Protein AF-A0A371CZX2-F1 (afdb_monomer_lite)

pLDDT: mean 74.37, std 17.89, range [38.47, 95.25]

Sequence (158 aa):
MSTVRRFVTAIYFDPHGEPRIQRVPVQSFAMGRGVQVPNVGSIFYSAAPTDYLVVRMQRTGKSFVVHFPAEGQAGAGYVANVLVFRAAAAFEGYTNCVLEDLPLARIAAGFAVVTCRNEPPAVRKSDEVLVHEPRSPRGLADVRAALPQVGPVGRSTS

Radius of gyration: 20.34 Å; chains: 1; bounding box: 42×82×36 Å

Foldseek 3Di:
DDQPFDWAWWWFQFQVRDTDTDIWTWGWDPDPPIFIDTPCCVVQVDPADWAWAWEAEPPVRWIKIKTDGLDDPLPDDRGLRIIIFTAPDHRHRTHHDDPVCVLVSSVVSVVQSVQSNVDRSVGDDRYYDYDYDDPDPPPPVCPVVPDPDPDDDDDDDD

Secondary structure (DSSP, 8-state):
-----EEEEEEEE-TT--EEEEEEEEEEE-STT-EEEE--HHHHT-SSPEEEEEEEETTT--EEEEEEES-PPTT------EEEEE-SBTTB--B---GGGHHHHHHHHHHHHHHHHSS-TTT----EEEEPPPSS-TTSSSGGGGS---PPPP----

Organism: NCBI:txid2498619

Structure (mmCIF, N/CA/C/O backbone):
data_AF-A0A371CZX2-F1
#
_entry.id   AF-A0A371CZX2-F1
#
loop_
_atom_site.group_PDB
_atom_site.id
_atom_site.type_symbol
_atom_site.label_atom_id
_atom_site.label_alt_id
_atom_site.label_comp_id
_atom_site.label_asym_id
_atom_site.label_entity_id
_atom_site.label_seq_id
_atom_site.pdbx_PDB_ins_code
_atom_site.Cartn_x
_atom_site.Cartn_y
_atom_site.Cartn_z
_atom_site.occupancy
_atom_site.B_iso_or_equiv
_atom_site.auth_seq_id
_atom_site.auth_comp_id
_atom_site.auth_asym_id
_atom_site.auth_atom_id
_atom_site.pdbx_PDB_model_num
ATOM 1 N N . MET A 1 1 ? -25.726 -17.241 2.950 1.00 44.38 1 MET A N 1
ATOM 2 C CA . MET A 1 1 ? -24.772 -16.387 3.694 1.00 44.38 1 MET A CA 1
ATOM 3 C C . MET A 1 1 ? -24.572 -15.089 2.923 1.00 44.38 1 MET A C 1
ATOM 5 O O . MET A 1 1 ? -24.068 -15.138 1.810 1.00 44.38 1 MET A O 1
ATOM 9 N N . SER A 1 2 ? -25.019 -13.955 3.467 1.00 39.66 2 SER A N 1
ATOM 10 C CA . SER A 1 2 ? -24.801 -12.629 2.870 1.00 39.66 2 SER A CA 1
ATOM 11 C C . SER A 1 2 ? -23.340 -12.229 3.080 1.00 39.66 2 SER A C 1
ATOM 13 O O . SER A 1 2 ? -22.932 -11.901 4.192 1.00 39.66 2 SER A O 1
ATOM 15 N N . THR A 1 3 ? -22.518 -12.327 2.037 1.00 53.75 3 THR A N 1
ATOM 16 C CA . THR A 1 3 ? -21.163 -11.771 2.055 1.00 53.75 3 THR A CA 1
ATOM 17 C C . THR A 1 3 ? -21.306 -10.259 1.940 1.00 53.75 3 THR A C 1
ATOM 19 O O . THR A 1 3 ? -21.452 -9.722 0.842 1.00 53.75 3 THR A O 1
ATOM 22 N N . VAL A 1 4 ? -21.305 -9.553 3.072 1.00 56.75 4 VAL A N 1
ATOM 23 C CA . VAL A 1 4 ? -21.206 -8.090 3.067 1.00 56.75 4 VAL A CA 1
ATOM 24 C C . VAL A 1 4 ? -19.852 -7.743 2.454 1.00 56.75 4 VAL A C 1
ATOM 26 O O . VAL A 1 4 ? -18.811 -7.858 3.100 1.00 56.75 4 VAL A O 1
ATOM 29 N N . ARG A 1 5 ? -19.849 -7.386 1.165 1.00 69.56 5 ARG A N 1
ATOM 30 C CA . ARG A 1 5 ? -18.645 -6.942 0.461 1.00 69.56 5 ARG A CA 1
ATOM 31 C C . ARG A 1 5 ? -18.220 -5.609 1.063 1.00 69.56 5 ARG A C 1
ATOM 33 O O . ARG A 1 5 ? -18.819 -4.571 0.785 1.00 69.56 5 ARG A O 1
ATOM 40 N N . ARG A 1 6 ? -17.197 -5.645 1.912 1.00 86.50 6 ARG A N 1
ATOM 41 C CA . ARG A 1 6 ? -16.558 -4.445 2.443 1.00 86.50 6 ARG A CA 1
ATOM 42 C C . ARG A 1 6 ? -15.663 -3.852 1.362 1.00 86.50 6 ARG A C 1
ATOM 44 O O . ARG A 1 6 ? -14.968 -4.574 0.655 1.00 86.50 6 ARG A O 1
ATOM 51 N N . PHE A 1 7 ? -15.673 -2.532 1.249 1.00 90.75 7 PHE A N 1
ATOM 52 C CA . PHE A 1 7 ? -14.783 -1.802 0.356 1.00 90.75 7 PHE A CA 1
ATOM 53 C C . PHE A 1 7 ? -13.885 -0.886 1.173 1.00 90.75 7 PHE A C 1
ATOM 55 O O . PHE A 1 7 ? -14.340 -0.305 2.160 1.00 90.75 7 PHE A O 1
ATOM 62 N N . VAL A 1 8 ? -12.636 -0.753 0.740 1.00 92.06 8 VAL A N 1
ATOM 63 C CA . VAL A 1 8 ? -11.662 0.181 1.304 1.00 92.06 8 VAL A CA 1
ATOM 64 C C . VAL A 1 8 ? -11.140 1.079 0.196 1.00 92.06 8 VAL A C 1
ATOM 66 O O . VAL A 1 8 ? -10.8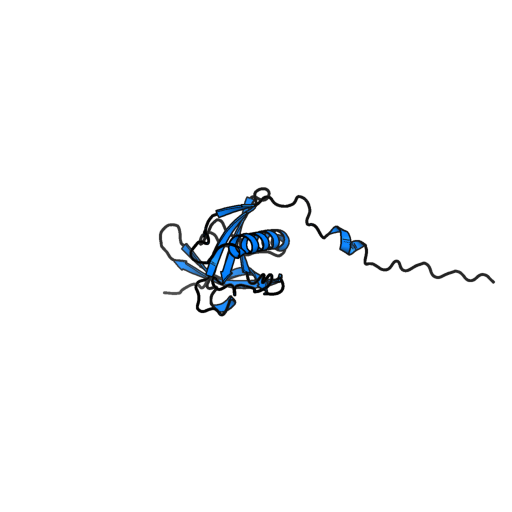87 0.632 -0.923 1.00 92.06 8 VAL A O 1
ATOM 69 N N . THR A 1 9 ? -11.000 2.356 0.512 1.00 94.38 9 THR A N 1
ATOM 70 C CA . THR A 1 9 ? -10.398 3.345 -0.372 1.00 94.38 9 THR A CA 1
ATOM 71 C C . THR A 1 9 ? -8.878 3.329 -0.218 1.00 94.38 9 THR A C 1
ATOM 73 O O . THR A 1 9 ? -8.370 3.503 0.886 1.00 94.38 9 THR A O 1
ATOM 76 N N . ALA A 1 10 ? -8.161 3.143 -1.320 1.00 94.75 10 ALA A N 1
ATOM 77 C CA . ALA A 1 10 ? -6.705 3.156 -1.415 1.00 94.75 10 ALA A CA 1
ATOM 78 C C . ALA A 1 10 ? -6.232 4.288 -2.340 1.00 94.75 10 ALA A C 1
ATOM 80 O O . ALA A 1 10 ? -7.024 4.853 -3.098 1.00 94.75 10 ALA A O 1
ATOM 81 N N . ILE A 1 11 ? -4.939 4.609 -2.290 1.00 95.00 11 ILE A N 1
ATOM 82 C CA . ILE A 1 11 ? -4.293 5.499 -3.262 1.00 95.00 11 ILE A CA 1
ATOM 83 C C . ILE A 1 11 ? -3.538 4.616 -4.249 1.00 95.00 11 ILE A C 1
ATOM 85 O O . ILE A 1 11 ? -2.559 3.968 -3.888 1.00 95.00 11 ILE A O 1
ATOM 89 N N . TYR A 1 12 ? -4.020 4.573 -5.482 1.00 92.94 12 TYR A N 1
ATOM 90 C CA . TYR A 1 12 ? -3.340 3.939 -6.598 1.00 92.94 12 TYR A CA 1
ATOM 91 C C . TYR A 1 12 ? -2.405 4.955 -7.245 1.00 92.94 12 TYR A C 1
ATOM 93 O O . TYR A 1 12 ? -2.846 6.046 -7.594 1.00 92.94 12 TYR A O 1
ATOM 101 N N . PHE A 1 13 ? -1.135 4.613 -7.397 1.00 90.94 13 PHE A N 1
ATOM 102 C CA . PHE A 1 13 ? -0.227 5.342 -8.267 1.00 90.94 13 PHE A CA 1
ATOM 103 C C . PHE A 1 13 ? -0.160 4.569 -9.578 1.00 90.94 13 PHE A C 1
ATOM 105 O O . PHE A 1 13 ? 0.072 3.360 -9.588 1.00 90.94 13 PHE A O 1
ATOM 112 N N . ASP A 1 14 ? -0.454 5.249 -10.680 1.00 86.88 14 ASP A N 1
ATOM 113 C CA . ASP A 1 14 ? -0.410 4.613 -11.990 1.00 86.88 14 ASP A CA 1
ATOM 114 C C . ASP A 1 14 ? 1.049 4.400 -12.452 1.00 86.88 14 ASP A C 1
ATOM 116 O O . ASP A 1 14 ? 1.993 4.826 -11.774 1.00 86.88 14 ASP A O 1
ATOM 120 N N . PRO A 1 15 ? 1.287 3.730 -13.592 1.00 83.75 15 PRO A N 1
ATOM 121 C CA . PRO A 1 15 ? 2.629 3.557 -14.139 1.00 83.75 15 PRO A CA 1
ATOM 122 C C . PRO A 1 15 ? 3.460 4.843 -14.261 1.00 83.75 15 PRO A C 1
ATOM 124 O O . PRO A 1 15 ? 4.685 4.767 -14.204 1.00 83.75 15 PRO A O 1
ATOM 127 N N . HIS A 1 16 ? 2.820 6.008 -14.389 1.00 82.81 16 HIS A N 1
ATOM 128 C CA . HIS A 1 16 ? 3.473 7.313 -14.490 1.00 82.81 16 HIS A CA 1
ATOM 129 C C . HIS A 1 16 ? 3.665 8.001 -13.129 1.00 82.81 16 HIS A C 1
ATOM 131 O O . HIS A 1 16 ? 4.301 9.049 -13.055 1.00 82.81 16 HIS A O 1
ATOM 137 N N . GLY A 1 17 ? 3.164 7.409 -12.042 1.00 83.06 17 GLY A N 1
ATOM 138 C CA . GLY A 1 17 ? 3.235 7.969 -10.693 1.00 83.06 17 GLY A CA 1
ATOM 139 C C . GLY A 1 17 ? 2.129 8.964 -10.369 1.00 83.06 17 GLY A C 1
ATOM 140 O O . GLY A 1 17 ? 2.207 9.630 -9.331 1.00 83.06 17 GLY A O 1
ATOM 141 N N . GLU A 1 18 ? 1.092 9.050 -11.203 1.00 89.31 18 GLU A N 1
ATOM 142 C CA . GLU A 1 18 ? -0.048 9.917 -10.931 1.00 89.31 18 GLU A CA 1
ATOM 143 C C . GLU A 1 18 ? -1.010 9.247 -9.936 1.00 89.31 18 GLU A C 1
ATOM 145 O O . GLU A 1 18 ? -1.417 8.095 -10.136 1.00 89.31 18 GLU A O 1
ATOM 150 N N . PRO A 1 19 ? -1.374 9.931 -8.835 1.00 91.38 19 PRO A N 1
ATOM 151 C CA . PRO A 1 19 ? -2.211 9.356 -7.795 1.00 91.38 19 PRO A CA 1
ATOM 152 C C . PRO A 1 19 ? -3.692 9.378 -8.171 1.00 91.38 19 PRO A C 1
ATOM 154 O O . PRO A 1 19 ? -4.226 10.376 -8.653 1.00 91.38 19 PRO A O 1
ATOM 157 N N . ARG A 1 20 ? -4.397 8.298 -7.843 1.00 91.62 20 ARG A N 1
ATOM 158 C CA . ARG A 1 20 ? -5.845 8.159 -8.000 1.00 91.62 20 ARG A CA 1
ATOM 159 C C . ARG A 1 20 ? -6.435 7.490 -6.774 1.00 91.62 20 ARG A C 1
ATOM 161 O O . ARG A 1 20 ? -5.862 6.561 -6.210 1.00 91.62 20 ARG A O 1
ATOM 168 N N . ILE A 1 21 ? -7.609 7.951 -6.364 1.00 92.94 21 ILE A N 1
ATOM 169 C CA . ILE A 1 21 ? -8.369 7.283 -5.316 1.00 92.94 21 ILE A CA 1
ATOM 170 C C . ILE A 1 21 ? -9.056 6.059 -5.920 1.00 92.94 21 ILE A C 1
ATOM 172 O O . ILE A 1 21 ? -9.890 6.190 -6.813 1.00 92.94 21 ILE A O 1
ATOM 176 N N . GLN A 1 22 ? -8.715 4.875 -5.416 1.00 92.38 22 GLN A N 1
ATOM 177 C CA . GLN A 1 22 ? -9.233 3.605 -5.906 1.00 92.38 22 GLN A CA 1
ATOM 178 C C . GLN A 1 22 ? -10.047 2.910 -4.821 1.00 92.38 22 GLN A C 1
ATOM 180 O O . GLN A 1 22 ? -9.579 2.697 -3.703 1.00 92.38 22 GLN A O 1
ATOM 185 N N . ARG A 1 23 ? -11.275 2.512 -5.154 1.00 92.62 23 ARG A N 1
ATOM 186 C CA . ARG A 1 23 ? -12.113 1.708 -4.263 1.00 92.62 23 ARG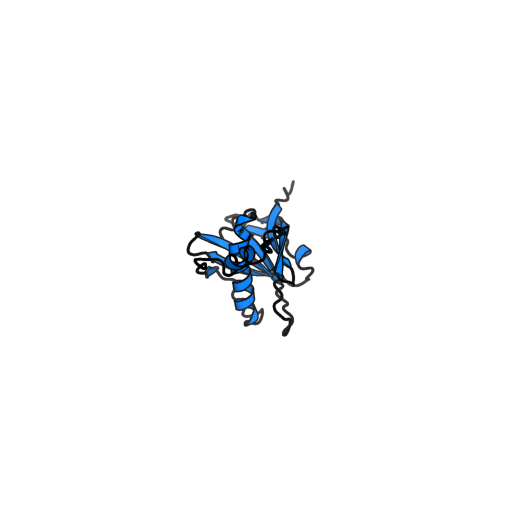 A CA 1
ATOM 187 C C . ARG A 1 23 ? -11.835 0.231 -4.517 1.00 92.62 23 ARG A C 1
ATOM 189 O O . ARG A 1 23 ? -11.967 -0.232 -5.648 1.00 92.62 23 ARG A O 1
ATOM 196 N N . VAL A 1 24 ? -11.463 -0.495 -3.468 1.00 90.31 24 VAL A N 1
ATOM 197 C CA . VAL A 1 24 ? -10.996 -1.883 -3.555 1.00 90.31 24 VAL A CA 1
ATOM 198 C C . VAL A 1 24 ? -11.895 -2.781 -2.707 1.00 90.31 24 VAL A C 1
ATOM 200 O O . VAL A 1 24 ? -12.139 -2.455 -1.540 1.00 90.31 24 VAL A O 1
ATOM 203 N N . PRO A 1 25 ? -12.415 -3.897 -3.246 1.00 90.06 25 PRO A N 1
ATOM 204 C CA . PRO A 1 25 ? -13.128 -4.870 -2.435 1.00 90.06 25 PRO A CA 1
ATOM 205 C C . PRO A 1 25 ? -12.153 -5.575 -1.491 1.00 90.06 25 PRO A C 1
ATOM 207 O O . PRO A 1 25 ? -11.075 -5.994 -1.904 1.00 90.06 25 PRO A O 1
ATOM 210 N N . VAL A 1 26 ? -12.550 -5.741 -0.234 1.00 87.75 26 VAL A N 1
ATOM 211 C CA . VAL A 1 26 ? -11.780 -6.452 0.788 1.00 87.75 26 VAL A CA 1
ATOM 212 C C . VAL A 1 26 ? -12.633 -7.585 1.335 1.00 87.75 26 VAL A C 1
ATOM 214 O O . VAL A 1 26 ? -13.744 -7.365 1.822 1.00 87.75 26 VAL A O 1
ATOM 217 N N . GLN A 1 27 ? -12.106 -8.802 1.260 1.00 85.81 27 GLN A N 1
ATOM 218 C CA . GLN A 1 27 ? -12.738 -9.984 1.825 1.00 85.81 27 GLN A CA 1
ATOM 219 C C . GLN A 1 27 ? -12.163 -10.257 3.210 1.00 85.81 27 GLN A C 1
ATOM 221 O O . GLN A 1 27 ? -10.954 -10.205 3.409 1.00 85.81 27 GLN A O 1
ATOM 226 N N . SER A 1 28 ? -13.031 -10.534 4.179 1.00 82.31 28 SER A N 1
ATOM 227 C CA . SER A 1 28 ? -12.615 -10.926 5.524 1.00 82.31 28 SER A CA 1
ATOM 228 C C . SER A 1 28 ? -12.720 -12.437 5.681 1.00 82.31 28 SER A C 1
ATOM 230 O O . SER A 1 28 ? -13.753 -13.027 5.366 1.00 82.31 28 SER A O 1
ATOM 232 N N . PHE A 1 29 ? -11.652 -13.046 6.180 1.00 77.94 29 PHE A N 1
ATOM 233 C CA . PHE A 1 29 ? -11.566 -14.457 6.511 1.00 77.94 29 PHE A CA 1
ATOM 234 C C . PHE A 1 29 ? -11.477 -14.596 8.026 1.00 77.94 29 PHE A C 1
ATOM 236 O O . PHE A 1 29 ? -10.612 -14.001 8.673 1.00 77.94 29 PHE A O 1
ATOM 243 N N . ALA A 1 30 ? -12.370 -15.399 8.598 1.00 70.19 30 ALA A N 1
ATOM 244 C CA . ALA A 1 30 ? -12.351 -15.738 10.014 1.00 70.19 30 ALA A CA 1
ATOM 245 C C . ALA A 1 30 ? -11.253 -16.782 10.293 1.00 70.19 30 ALA A C 1
ATOM 247 O O . ALA A 1 30 ? -11.532 -17.941 10.571 1.00 70.19 30 ALA A O 1
ATOM 248 N N . MET A 1 31 ? -9.991 -16.374 10.173 1.00 61.72 31 MET A N 1
ATOM 249 C CA . MET A 1 31 ? -8.834 -17.113 10.679 1.00 61.72 31 MET A CA 1
ATOM 250 C C . MET A 1 31 ? -8.177 -16.246 11.760 1.00 61.72 31 MET A C 1
ATOM 252 O O . MET A 1 31 ? -7.508 -15.265 11.445 1.00 61.72 31 MET A O 1
ATOM 256 N N . GLY A 1 32 ? -8.424 -16.534 13.042 1.00 65.38 32 GLY A N 1
ATOM 257 C CA . GLY A 1 32 ? -7.862 -15.758 14.160 1.00 65.38 32 GLY A CA 1
ATOM 258 C C . GLY A 1 32 ? -8.381 -14.312 14.241 1.00 65.38 32 GLY A C 1
ATOM 259 O O . GLY A 1 32 ? -9.590 -14.098 14.241 1.00 65.38 32 GLY A O 1
ATOM 260 N N . ARG A 1 33 ? -7.478 -13.313 14.297 1.00 62.50 33 ARG A N 1
ATOM 261 C CA . ARG A 1 33 ? -7.786 -11.861 14.422 1.00 62.50 33 ARG A CA 1
ATOM 262 C C . ARG A 1 33 ? -8.606 -11.260 13.263 1.00 62.50 33 ARG A C 1
ATOM 264 O O . ARG A 1 33 ? -8.936 -10.080 13.295 1.00 62.50 33 ARG A O 1
ATOM 271 N N . GLY A 1 34 ? -8.973 -12.069 12.271 1.00 73.06 34 GLY A N 1
ATOM 272 C CA . GLY A 1 34 ? -9.752 -11.652 11.112 1.00 73.06 34 GLY A CA 1
ATOM 273 C C . GLY A 1 34 ? -8.845 -11.100 10.022 1.00 73.06 34 GLY A C 1
ATOM 274 O O . GLY A 1 34 ? -8.605 -9.897 9.947 1.00 73.06 34 GLY A O 1
ATOM 275 N N . VAL A 1 35 ? -8.366 -11.989 9.154 1.00 82.00 35 VAL A N 1
ATOM 276 C CA . VAL A 1 35 ? -7.515 -11.627 8.017 1.00 82.00 35 VAL A CA 1
ATOM 277 C C . VAL A 1 35 ? -8.362 -10.939 6.954 1.00 82.00 35 VAL A C 1
ATOM 279 O O . VAL A 1 35 ? -9.432 -11.416 6.579 1.00 82.00 35 VAL A O 1
ATOM 282 N N . GLN A 1 36 ? -7.885 -9.810 6.453 1.00 86.00 36 GLN A N 1
ATOM 283 C CA . GLN A 1 36 ? -8.517 -9.028 5.403 1.00 86.00 36 GLN A CA 1
ATOM 284 C C . GLN A 1 36 ? -7.664 -9.116 4.141 1.00 86.00 36 GLN A C 1
ATOM 286 O O . GLN A 1 36 ? -6.519 -8.684 4.143 1.00 86.00 36 GLN A O 1
ATOM 291 N N . VAL A 1 37 ? -8.216 -9.646 3.053 1.00 85.25 37 VAL A N 1
ATOM 292 C CA . VAL A 1 37 ? -7.512 -9.760 1.770 1.00 85.25 37 VAL A CA 1
ATOM 293 C C . VAL A 1 37 ? -8.144 -8.794 0.768 1.00 85.25 37 VAL A C 1
ATOM 295 O O . VAL A 1 37 ? -9.326 -8.952 0.435 1.00 85.25 37 VAL A O 1
ATOM 298 N N . PRO A 1 38 ? -7.411 -7.769 0.299 1.00 87.00 38 PRO A N 1
ATOM 299 C CA . PRO A 1 38 ? -7.884 -6.903 -0.770 1.00 87.00 38 PRO A CA 1
ATOM 300 C C . PRO A 1 38 ? -7.848 -7.647 -2.112 1.00 87.00 38 PRO A C 1
ATOM 302 O O . PRO A 1 38 ? -6.865 -8.304 -2.449 1.00 87.00 38 PRO A O 1
ATOM 305 N N . ASN A 1 39 ? -8.908 -7.524 -2.909 1.00 86.31 39 ASN A N 1
ATOM 306 C CA . ASN A 1 39 ? -8.930 -8.050 -4.271 1.00 86.31 39 ASN A CA 1
ATOM 307 C C . ASN A 1 39 ? -8.226 -7.069 -5.220 1.00 86.31 39 ASN A C 1
ATOM 309 O O . ASN A 1 39 ? -8.847 -6.184 -5.810 1.00 86.31 39 ASN A O 1
ATOM 313 N N . VAL A 1 40 ? -6.914 -7.243 -5.338 1.00 81.12 40 VAL A N 1
ATOM 314 C CA . VAL A 1 40 ? -6.016 -6.391 -6.130 1.00 81.12 40 VAL A CA 1
ATOM 315 C C . VAL A 1 40 ? -5.795 -6.886 -7.564 1.00 81.12 40 VAL A C 1
ATOM 317 O O . VAL A 1 40 ? -5.357 -6.111 -8.411 1.00 81.12 40 VAL A O 1
ATOM 320 N N . GLY A 1 41 ? -6.160 -8.135 -7.876 1.00 72.50 41 GLY A N 1
ATOM 321 C CA . GLY A 1 41 ? -5.979 -8.712 -9.218 1.00 72.50 41 GLY A CA 1
ATOM 322 C C . GLY A 1 41 ? -6.744 -7.950 -10.306 1.00 72.50 41 GLY A C 1
ATOM 323 O O . GLY A 1 41 ? -6.228 -7.730 -11.397 1.00 72.50 41 GLY A O 1
ATOM 324 N N . SER A 1 42 ? -7.936 -7.442 -9.974 1.00 70.38 42 SER A N 1
ATOM 325 C CA . SER A 1 42 ? -8.731 -6.594 -10.880 1.00 70.38 42 SER A CA 1
ATOM 326 C C . SER A 1 42 ? -8.142 -5.200 -11.141 1.00 70.38 42 SER A C 1
ATOM 328 O O . SER A 1 42 ? -8.602 -4.511 -12.045 1.00 70.38 42 SER A O 1
ATOM 330 N N . ILE A 1 43 ? -7.148 -4.774 -10.353 1.00 78.19 43 ILE A N 1
ATOM 331 C CA . ILE A 1 43 ? -6.527 -3.445 -10.453 1.00 78.19 43 ILE A CA 1
ATOM 332 C C . ILE A 1 43 ? -5.241 -3.523 -11.271 1.00 78.19 43 ILE A C 1
ATOM 334 O O . ILE A 1 43 ? -5.020 -2.693 -12.147 1.00 78.19 43 ILE A O 1
ATOM 338 N N . PHE A 1 44 ? -4.409 -4.534 -11.015 1.00 76.06 44 PHE A N 1
ATOM 339 C CA . PHE A 1 44 ? -3.133 -4.693 -11.713 1.00 76.06 44 PHE A CA 1
ATOM 340 C C . PHE A 1 44 ? -3.234 -5.460 -13.036 1.00 76.06 44 PHE A C 1
ATOM 342 O O . PHE A 1 44 ? -2.243 -5.513 -13.757 1.00 76.06 44 PHE A O 1
ATOM 349 N N . TYR A 1 45 ? -4.397 -6.048 -13.356 1.00 66.62 45 TYR A N 1
ATOM 350 C CA . TYR A 1 45 ? -4.622 -6.851 -14.570 1.00 66.62 45 TYR A CA 1
ATOM 351 C C . TYR A 1 45 ? -3.522 -7.902 -14.816 1.00 66.62 45 TYR A C 1
ATOM 353 O O . TYR A 1 45 ? -3.156 -8.182 -15.955 1.00 66.62 45 TYR A O 1
ATOM 361 N N . SER A 1 46 ? -2.983 -8.481 -13.740 1.00 57.81 46 SER A N 1
ATOM 362 C CA . SER A 1 46 ? -1.951 -9.515 -13.790 1.00 57.81 46 SER A CA 1
ATOM 363 C C . SER A 1 46 ? -2.502 -10.827 -13.241 1.00 57.81 46 SER A C 1
ATOM 365 O O . SER A 1 46 ? -3.276 -10.836 -12.281 1.00 57.81 46 SER A O 1
ATOM 367 N N . ALA A 1 47 ? -2.103 -11.934 -13.869 1.00 51.47 47 ALA A N 1
ATOM 368 C CA . ALA A 1 47 ? -2.362 -13.280 -13.367 1.00 51.47 47 ALA A CA 1
ATOM 369 C C . ALA A 1 47 ? -1.425 -13.655 -12.204 1.00 51.47 47 ALA A C 1
ATOM 371 O O . ALA A 1 47 ? -1.696 -14.620 -11.489 1.00 51.47 47 ALA A O 1
ATOM 372 N N . ALA A 1 48 ? -0.336 -12.904 -12.014 1.00 56.91 48 ALA A N 1
ATOM 373 C CA . ALA A 1 48 ? 0.627 -13.142 -10.954 1.00 56.91 48 ALA A CA 1
ATOM 374 C C . ALA A 1 48 ? 0.103 -12.632 -9.598 1.00 56.91 48 ALA A C 1
ATOM 376 O O . ALA A 1 48 ? -0.615 -11.626 -9.542 1.00 56.91 48 ALA A O 1
ATOM 377 N N . PRO A 1 49 ? 0.475 -13.292 -8.485 1.00 62.84 49 PRO A N 1
ATOM 378 C CA . PRO A 1 49 ? 0.239 -12.745 -7.157 1.00 62.84 49 PRO A CA 1
ATOM 379 C C . PRO A 1 49 ? 0.907 -11.369 -7.025 1.00 62.84 49 PRO A C 1
ATOM 381 O O . PRO A 1 49 ? 1.941 -11.091 -7.632 1.00 62.84 49 PRO A O 1
ATOM 384 N N . THR A 1 50 ? 0.301 -10.486 -6.239 1.00 75.06 50 THR A N 1
ATOM 385 C CA . THR A 1 50 ? 0.920 -9.209 -5.881 1.00 75.06 50 THR A CA 1
ATOM 386 C C . THR A 1 50 ? 1.856 -9.401 -4.704 1.00 75.06 50 THR A C 1
ATOM 388 O O . THR A 1 50 ? 1.479 -10.035 -3.716 1.00 75.06 50 THR A O 1
ATOM 391 N N . ASP A 1 51 ? 3.018 -8.771 -4.777 1.00 81.62 51 ASP A N 1
ATOM 392 C CA . ASP A 1 51 ? 3.867 -8.570 -3.615 1.00 81.62 51 ASP A CA 1
ATOM 393 C C . ASP A 1 51 ? 3.316 -7.412 -2.774 1.00 81.62 51 ASP A C 1
ATOM 395 O O . ASP A 1 51 ? 2.560 -6.555 -3.255 1.00 81.62 51 ASP A O 1
ATOM 399 N N . TYR A 1 52 ? 3.708 -7.376 -1.502 1.00 86.19 52 TYR A N 1
ATOM 400 C CA . TYR A 1 52 ? 3.384 -6.268 -0.620 1.00 86.19 52 TYR A CA 1
ATOM 401 C C . TYR A 1 52 ? 4.549 -5.891 0.291 1.00 86.19 52 TYR A C 1
ATOM 403 O O . TYR A 1 52 ? 5.410 -6.710 0.610 1.00 86.19 52 TYR A O 1
ATOM 411 N N . LEU A 1 53 ? 4.524 -4.644 0.759 1.00 88.56 53 LEU A N 1
ATOM 412 C CA . LEU A 1 53 ? 5.417 -4.135 1.794 1.00 88.56 53 LEU A CA 1
ATOM 413 C C . LEU A 1 53 ? 4.623 -3.321 2.816 1.00 88.56 53 LEU A C 1
ATOM 415 O O . LEU A 1 53 ? 3.791 -2.490 2.438 1.00 88.56 53 LEU A O 1
ATOM 419 N N . VAL A 1 54 ? 4.882 -3.538 4.108 1.00 91.06 54 VAL A N 1
ATOM 420 C CA . VAL A 1 54 ? 4.298 -2.712 5.173 1.00 91.06 54 VAL A CA 1
ATOM 421 C C . VAL A 1 54 ? 5.286 -1.617 5.538 1.00 91.06 54 VAL A C 1
ATOM 423 O O . VAL A 1 54 ? 6.368 -1.885 6.044 1.00 91.06 54 VAL A O 1
ATOM 426 N N . VAL A 1 55 ? 4.911 -0.368 5.294 1.00 91.00 55 VAL A N 1
ATOM 427 C CA . VAL A 1 55 ? 5.719 0.812 5.588 1.00 91.00 55 VAL A CA 1
ATOM 428 C C . VAL A 1 55 ? 5.113 1.556 6.763 1.00 91.00 55 VAL A C 1
ATOM 430 O O . VAL A 1 55 ? 4.034 2.143 6.651 1.00 91.00 55 VAL A O 1
ATOM 433 N N . ARG A 1 56 ? 5.827 1.580 7.885 1.00 93.25 56 ARG A N 1
ATOM 434 C CA . ARG A 1 56 ? 5.434 2.334 9.070 1.00 93.25 56 ARG A CA 1
ATOM 435 C C . ARG A 1 56 ? 6.209 3.637 9.158 1.00 93.25 56 ARG A C 1
ATOM 437 O O . ARG A 1 56 ? 7.437 3.661 9.232 1.00 93.25 56 ARG A O 1
ATOM 444 N N . MET A 1 57 ? 5.471 4.736 9.179 1.00 91.75 57 MET A N 1
ATOM 445 C CA . MET A 1 57 ? 6.034 6.069 9.269 1.00 91.75 57 MET A CA 1
ATOM 446 C C . MET A 1 57 ? 6.375 6.392 10.722 1.00 91.75 57 MET A C 1
ATOM 448 O O . MET A 1 57 ? 5.498 6.423 11.586 1.00 91.75 57 MET A O 1
ATOM 452 N N . GLN A 1 58 ? 7.653 6.636 11.008 1.00 89.06 58 GLN A N 1
ATOM 453 C CA . GLN A 1 58 ? 8.134 6.766 12.389 1.00 89.06 58 GLN A CA 1
ATOM 454 C C . GLN A 1 58 ? 7.537 7.962 13.137 1.00 89.06 58 GLN A C 1
ATOM 456 O O . GLN A 1 58 ? 7.264 7.868 14.330 1.00 89.06 58 GLN A O 1
ATOM 461 N N . ARG A 1 59 ? 7.343 9.092 12.450 1.00 86.75 59 ARG A N 1
ATOM 462 C CA . ARG A 1 59 ? 6.946 10.349 13.092 1.00 86.75 59 ARG A CA 1
ATOM 463 C C . ARG A 1 59 ? 5.440 10.432 13.311 1.00 86.75 59 ARG A C 1
ATOM 465 O O . ARG A 1 59 ? 5.001 10.780 14.399 1.00 86.75 59 ARG A O 1
ATOM 472 N N . THR A 1 60 ? 4.648 10.139 12.285 1.00 89.06 60 THR A N 1
ATOM 473 C CA . THR A 1 60 ? 3.179 10.170 12.380 1.00 89.06 60 THR A CA 1
ATOM 474 C C . THR A 1 60 ? 2.596 8.896 12.978 1.00 89.06 60 THR A C 1
ATOM 476 O O . THR A 1 60 ? 1.419 8.879 13.327 1.00 89.06 60 THR A O 1
ATOM 479 N N . GLY A 1 61 ? 3.381 7.817 13.057 1.00 89.31 61 GLY A N 1
ATOM 480 C CA . GLY A 1 61 ? 2.925 6.501 13.501 1.00 89.31 61 GLY A CA 1
ATOM 481 C C . GLY A 1 61 ? 1.979 5.807 12.518 1.00 89.31 61 GLY A C 1
ATOM 482 O O . GLY A 1 61 ? 1.500 4.715 12.819 1.00 89.31 61 GLY A O 1
ATOM 483 N N . LYS A 1 62 ? 1.698 6.417 11.357 1.00 92.69 62 LYS A N 1
ATOM 484 C CA . LYS A 1 62 ? 0.816 5.854 10.332 1.00 92.69 62 LYS A CA 1
ATOM 485 C C . LYS A 1 62 ? 1.508 4.696 9.619 1.00 92.69 62 LYS A C 1
ATOM 487 O O . LYS A 1 62 ? 2.652 4.829 9.190 1.00 92.69 62 LYS A O 1
ATOM 492 N N . SER A 1 63 ? 0.780 3.602 9.435 1.00 94.19 63 SER A N 1
ATOM 493 C CA . SER A 1 63 ? 1.240 2.439 8.680 1.00 94.19 63 SER A CA 1
ATOM 494 C C . SER A 1 63 ? 0.496 2.326 7.354 1.00 94.19 63 SER A C 1
ATOM 496 O O . SER A 1 63 ? -0.717 2.554 7.263 1.00 94.19 63 SER A O 1
ATOM 498 N N . PHE A 1 64 ? 1.248 1.981 6.316 1.00 94.44 64 PHE A N 1
ATOM 499 C CA . PHE A 1 64 ? 0.759 1.810 4.960 1.00 94.44 64 PHE A CA 1
ATOM 500 C C . PHE A 1 64 ? 1.141 0.434 4.434 1.00 94.44 64 PHE A C 1
ATOM 502 O O . PHE A 1 64 ? 2.277 0.007 4.597 1.00 94.44 64 PHE A O 1
ATOM 509 N N . VAL A 1 65 ? 0.215 -0.249 3.772 1.00 93.25 65 VAL A N 1
ATOM 510 C CA . VAL A 1 65 ? 0.506 -1.479 3.029 1.00 93.25 65 VAL A CA 1
ATOM 511 C C . VAL A 1 65 ? 0.527 -1.123 1.555 1.00 93.25 65 VAL A C 1
ATOM 513 O O . VAL A 1 65 ? -0.479 -0.658 1.017 1.00 93.25 65 VAL A O 1
ATOM 516 N N . VAL A 1 66 ? 1.672 -1.323 0.917 1.00 92.00 66 VAL A N 1
ATOM 517 C CA . VAL A 1 66 ? 1.884 -1.049 -0.503 1.00 92.00 66 VAL A CA 1
ATOM 518 C C . VAL A 1 66 ? 1.838 -2.371 -1.247 1.00 92.00 66 VAL A C 1
ATOM 520 O O . VAL A 1 66 ? 2.703 -3.207 -1.028 1.00 92.00 66 VAL A O 1
ATOM 523 N N . HIS A 1 67 ? 0.840 -2.556 -2.106 1.00 89.69 67 HIS A N 1
ATOM 524 C CA . HIS A 1 67 ? 0.744 -3.694 -3.024 1.00 89.69 67 HIS A CA 1
ATOM 525 C C . HIS A 1 67 ? 1.306 -3.314 -4.388 1.00 89.69 67 HIS A C 1
ATOM 527 O O . HIS A 1 67 ? 1.092 -2.190 -4.845 1.00 89.69 67 HIS A O 1
ATOM 533 N N . PHE A 1 68 ? 1.985 -4.242 -5.051 1.00 85.62 68 PHE A N 1
ATOM 534 C CA . PHE A 1 68 ? 2.550 -4.046 -6.385 1.00 85.62 68 PHE A CA 1
ATOM 535 C C . PHE A 1 68 ? 2.634 -5.386 -7.135 1.00 85.62 68 PHE A C 1
ATOM 537 O O . PHE A 1 68 ? 2.657 -6.445 -6.505 1.00 85.62 68 PHE A O 1
ATOM 544 N N . PRO A 1 69 ? 2.627 -5.385 -8.479 1.00 79.69 69 PRO A N 1
ATOM 545 C CA . PRO A 1 69 ? 2.726 -6.623 -9.247 1.00 79.69 69 PRO A CA 1
ATOM 546 C C . PRO A 1 69 ? 4.087 -7.298 -9.017 1.00 79.69 69 PRO A C 1
ATOM 548 O O . PRO A 1 69 ? 5.125 -6.636 -9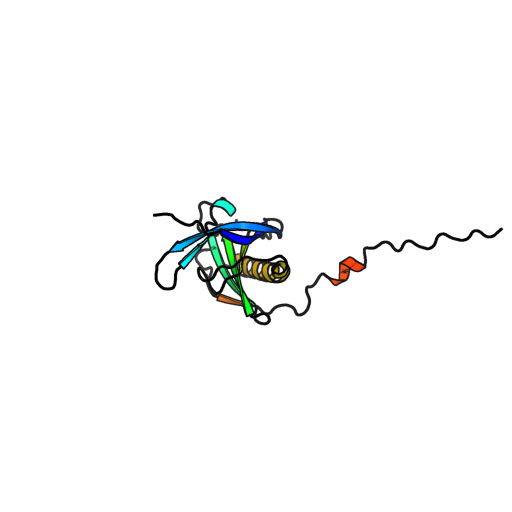.073 1.00 79.69 69 PRO A O 1
ATOM 551 N N . ALA A 1 70 ? 4.096 -8.618 -8.787 1.00 70.88 70 ALA A N 1
ATOM 552 C CA . ALA A 1 70 ? 5.341 -9.371 -8.611 1.00 70.88 70 ALA A CA 1
ATOM 553 C C . ALA A 1 70 ? 6.201 -9.368 -9.891 1.00 70.88 70 ALA A C 1
ATOM 555 O O . ALA A 1 70 ? 7.431 -9.274 -9.831 1.00 70.88 70 ALA A O 1
ATOM 556 N N . GLU A 1 71 ? 5.556 -9.393 -11.058 1.00 65.44 71 GLU A N 1
ATOM 557 C CA . GLU A 1 71 ? 6.202 -9.293 -12.365 1.00 65.44 71 GLU A CA 1
ATOM 558 C C . GLU A 1 71 ? 6.579 -7.837 -12.680 1.00 65.44 71 GLU A C 1
ATOM 560 O O . GLU A 1 71 ? 5.835 -7.086 -13.308 1.00 65.44 71 GLU A O 1
ATOM 565 N N . GLY A 1 72 ? 7.767 -7.424 -12.243 1.00 54.47 72 GLY A N 1
ATOM 566 C CA . GLY A 1 72 ? 8.440 -6.263 -12.819 1.00 54.47 72 GLY A CA 1
ATOM 567 C C . GLY A 1 72 ? 9.254 -6.721 -14.024 1.00 54.47 72 GLY A C 1
ATOM 568 O O . GLY A 1 72 ? 10.145 -7.553 -13.863 1.00 54.47 72 GLY A O 1
ATOM 569 N N . GLN A 1 73 ? 8.985 -6.199 -15.224 1.00 47.88 73 GLN A N 1
ATOM 570 C CA . GLN A 1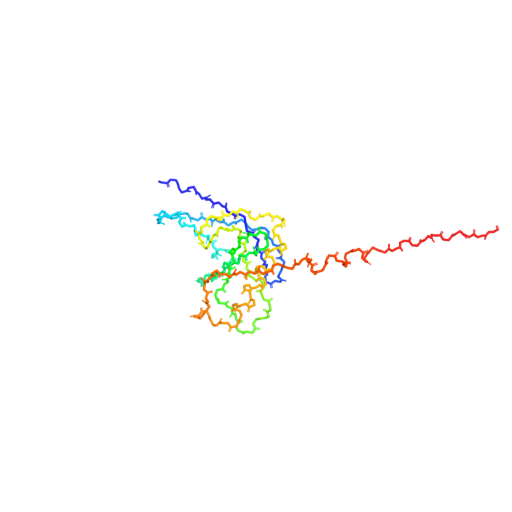 73 ? 9.895 -6.419 -16.351 1.00 47.88 73 GLN A CA 1
ATOM 571 C C . GLN A 1 73 ? 11.279 -5.875 -15.975 1.00 47.88 73 GLN A C 1
ATOM 573 O O . GLN A 1 73 ? 11.425 -4.692 -15.656 1.00 47.88 73 GLN A O 1
ATOM 578 N N . ALA A 1 74 ? 12.299 -6.735 -15.996 1.00 40.53 74 ALA A N 1
ATOM 579 C CA . ALA A 1 74 ? 13.680 -6.308 -15.831 1.00 40.53 74 ALA A CA 1
ATOM 580 C C . ALA A 1 74 ? 13.995 -5.252 -16.904 1.00 40.53 74 ALA A C 1
ATOM 582 O O . ALA A 1 74 ? 13.891 -5.525 -18.097 1.00 40.53 74 ALA A O 1
ATOM 583 N N . GLY A 1 75 ? 14.322 -4.030 -16.481 1.00 42.28 75 GLY A N 1
ATOM 584 C CA . GLY A 1 75 ? 14.578 -2.907 -17.390 1.00 42.28 75 GLY A CA 1
ATOM 585 C C . GLY A 1 75 ? 13.391 -1.973 -17.640 1.00 42.28 75 GLY A C 1
ATOM 586 O O . GLY A 1 75 ? 13.584 -0.940 -18.280 1.00 42.28 75 GLY A O 1
ATOM 587 N N . ALA A 1 76 ? 12.201 -2.247 -17.093 1.00 50.59 76 ALA A N 1
ATOM 588 C CA . ALA A 1 76 ? 11.165 -1.223 -17.026 1.00 50.59 76 ALA A CA 1
ATOM 589 C C . ALA A 1 76 ? 11.682 -0.050 -16.172 1.00 50.59 76 ALA A C 1
ATOM 591 O O . ALA A 1 76 ? 12.217 -0.244 -15.074 1.00 50.59 76 ALA A O 1
ATOM 592 N N . GLY A 1 77 ? 11.575 1.172 -16.705 1.00 51.19 77 GLY A N 1
ATOM 593 C CA . GLY A 1 77 ? 11.841 2.405 -15.961 1.00 51.19 77 GLY A CA 1
ATOM 594 C C . GLY A 1 77 ? 10.978 2.492 -14.698 1.00 51.19 77 GLY A C 1
ATOM 595 O O . GLY A 1 77 ? 10.189 1.604 -14.420 1.00 51.19 77 GLY A O 1
ATOM 596 N N . TYR A 1 78 ? 11.131 3.543 -13.896 1.00 52.28 78 TYR A N 1
ATOM 597 C CA . TYR A 1 78 ? 10.332 3.749 -12.681 1.00 52.28 78 TYR A CA 1
ATOM 598 C C . TYR A 1 78 ? 8.823 3.615 -12.973 1.00 52.28 78 TYR A C 1
ATOM 600 O O . TYR A 1 78 ? 8.215 4.549 -13.486 1.00 52.28 78 TYR A O 1
ATOM 608 N N . VAL A 1 79 ? 8.234 2.452 -12.679 1.00 61.72 79 VAL A N 1
ATOM 609 C CA . VAL A 1 79 ? 6.801 2.214 -12.838 1.00 61.72 79 VAL A CA 1
ATOM 610 C C . VAL A 1 79 ? 6.203 2.223 -11.445 1.00 61.72 79 VAL A C 1
ATOM 612 O O . VAL A 1 79 ? 6.302 1.249 -10.703 1.00 61.72 79 VAL A O 1
ATOM 615 N N . ALA A 1 80 ? 5.581 3.335 -11.075 1.00 71.00 80 ALA A N 1
ATOM 616 C CA . ALA A 1 80 ? 4.936 3.502 -9.779 1.00 71.00 80 ALA A CA 1
ATOM 617 C C . ALA A 1 80 ? 3.589 2.764 -9.692 1.00 71.00 80 ALA A C 1
ATOM 619 O O . ALA A 1 80 ? 2.740 3.191 -8.925 1.00 71.00 80 ALA A O 1
ATOM 620 N N . ASN A 1 81 ? 3.401 1.671 -10.449 1.00 84.62 81 ASN A N 1
ATOM 621 C CA . ASN A 1 81 ? 2.177 0.869 -10.510 1.00 84.62 81 ASN A CA 1
ATOM 622 C C . ASN A 1 81 ? 1.952 0.137 -9.182 1.00 84.62 81 ASN A C 1
ATOM 624 O O . ASN A 1 81 ? 2.224 -1.057 -9.054 1.00 84.62 81 ASN A O 1
ATOM 62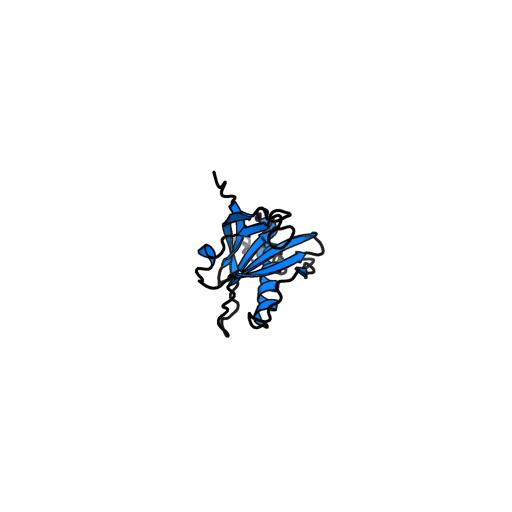8 N N . VAL A 1 82 ? 1.502 0.882 -8.178 1.00 89.44 82 VAL A N 1
ATOM 629 C CA . VAL A 1 82 ? 1.384 0.427 -6.797 1.00 89.44 82 VAL A CA 1
ATOM 630 C C . VAL A 1 82 ? 0.091 0.928 -6.176 1.00 89.44 82 VAL A C 1
ATOM 632 O O . VAL A 1 82 ? -0.426 1.995 -6.504 1.00 89.44 82 VAL A O 1
ATOM 635 N N . LEU A 1 83 ? -0.428 0.162 -5.229 1.00 92.50 83 LEU A N 1
ATOM 636 C CA . LEU A 1 83 ? -1.677 0.441 -4.540 1.00 92.50 83 LEU A CA 1
ATOM 637 C C . LEU A 1 83 ? -1.412 0.537 -3.041 1.00 92.50 83 LEU A C 1
ATOM 639 O O . LEU A 1 83 ? -1.013 -0.436 -2.404 1.00 92.50 83 LEU A O 1
ATOM 643 N N . VAL A 1 84 ? -1.629 1.721 -2.477 1.00 94.25 84 VAL A N 1
ATOM 644 C CA . VAL A 1 84 ? -1.291 2.041 -1.090 1.00 94.25 84 VAL A CA 1
ATOM 645 C C . VAL A 1 84 ? -2.549 2.111 -0.236 1.00 94.25 84 VAL A C 1
ATOM 647 O O . VAL A 1 84 ? -3.426 2.951 -0.455 1.00 94.25 84 VAL A O 1
ATOM 650 N N . PHE A 1 85 ? -2.608 1.264 0.784 1.00 95.00 85 PHE A N 1
ATOM 651 C CA . PHE A 1 85 ? -3.659 1.265 1.795 1.00 95.00 85 PHE A CA 1
ATOM 652 C C . PHE A 1 85 ? -3.125 1.793 3.116 1.00 95.00 85 PHE A C 1
ATOM 654 O O . PHE A 1 85 ? -2.001 1.475 3.491 1.00 95.00 85 PHE A O 1
ATOM 661 N N . ARG A 1 86 ? -3.955 2.496 3.885 1.00 95.25 86 ARG A N 1
ATOM 662 C CA . ARG A 1 86 ? -3.701 2.705 5.312 1.00 95.25 86 ARG A CA 1
ATOM 663 C C . ARG A 1 86 ? -4.134 1.448 6.074 1.00 95.25 86 ARG A C 1
ATOM 665 O O . ARG A 1 86 ? -5.256 0.976 5.882 1.00 95.25 86 ARG A O 1
ATOM 672 N N . ALA A 1 87 ? -3.280 0.898 6.933 1.00 92.69 87 ALA A N 1
ATOM 673 C CA . ALA A 1 87 ? -3.607 -0.299 7.716 1.00 92.69 87 ALA A CA 1
ATOM 674 C C . ALA A 1 87 ? -2.830 -0.343 9.034 1.00 92.69 87 ALA A C 1
ATOM 676 O O . ALA A 1 87 ? -1.880 0.414 9.200 1.00 92.69 87 ALA A O 1
ATOM 677 N N . ALA A 1 88 ? -3.213 -1.229 9.954 1.00 88.31 88 ALA A N 1
ATOM 678 C CA . ALA A 1 88 ? -2.431 -1.475 11.167 1.00 88.31 88 ALA A CA 1
ATOM 679 C C . ALA A 1 88 ? -1.220 -2.375 10.871 1.00 88.31 88 ALA A C 1
ATOM 681 O O . ALA A 1 88 ? -0.115 -2.089 11.324 1.00 88.31 88 ALA A O 1
ATOM 682 N N . ALA A 1 89 ? -1.437 -3.422 10.073 1.00 85.50 89 ALA A N 1
ATOM 683 C CA . ALA A 1 89 ? -0.422 -4.372 9.635 1.00 85.50 89 ALA A CA 1
ATOM 684 C C . ALA A 1 89 ? -0.795 -4.957 8.260 1.00 85.50 89 ALA A C 1
ATOM 686 O O . ALA A 1 89 ? -1.835 -4.616 7.682 1.00 85.50 89 ALA A O 1
ATOM 687 N N . ALA A 1 90 ? 0.041 -5.855 7.732 1.00 83.75 90 ALA A N 1
ATOM 688 C CA . ALA A 1 90 ? -0.321 -6.645 6.558 1.00 83.75 90 ALA A CA 1
ATOM 689 C C . ALA A 1 90 ? -1.613 -7.425 6.833 1.00 83.75 90 ALA A C 1
ATOM 691 O O . ALA A 1 90 ? -1.729 -8.110 7.845 1.00 83.75 90 ALA A O 1
ATOM 692 N N . PHE A 1 91 ? -2.581 -7.310 5.923 1.00 85.06 91 PHE A N 1
ATOM 693 C CA . PHE A 1 91 ? -3.858 -8.021 5.989 1.00 85.06 91 PHE A CA 1
ATOM 694 C C . PHE A 1 91 ? -4.710 -7.764 7.248 1.00 85.06 91 PHE A C 1
ATOM 696 O O . PHE A 1 91 ? -5.672 -8.491 7.492 1.00 85.06 91 PHE A O 1
ATOM 703 N N . GLU A 1 92 ? -4.423 -6.719 8.030 1.00 87.44 92 GLU A N 1
ATOM 704 C CA . GLU A 1 92 ? -5.156 -6.398 9.258 1.00 87.44 92 GLU A CA 1
ATOM 705 C C . GLU A 1 92 ? -5.448 -4.895 9.362 1.00 87.44 92 GLU A C 1
ATOM 707 O O . GLU A 1 92 ? -4.585 -4.037 9.161 1.00 87.44 92 GLU A O 1
ATOM 712 N N . GLY A 1 93 ? -6.693 -4.562 9.717 1.00 86.38 93 GLY A N 1
ATOM 713 C CA . GLY A 1 93 ? -7.070 -3.188 10.048 1.00 86.38 93 GLY A CA 1
ATOM 714 C C . GLY A 1 93 ? -7.006 -2.209 8.874 1.00 86.38 93 GLY A C 1
ATOM 715 O O . GLY A 1 93 ? -6.687 -1.041 9.087 1.00 86.38 93 GLY A O 1
ATOM 716 N N . TYR A 1 94 ? -7.302 -2.646 7.644 1.00 91.00 94 TYR A N 1
ATOM 717 C CA . TYR A 1 94 ? -7.381 -1.728 6.506 1.00 91.00 94 TYR A CA 1
ATOM 718 C C . TYR A 1 94 ? -8.402 -0.618 6.765 1.00 91.00 94 TYR A C 1
ATOM 720 O O . TYR A 1 94 ? -9.530 -0.880 7.191 1.00 91.00 94 TYR A O 1
ATOM 728 N N . THR A 1 95 ? -8.018 0.619 6.471 1.00 93.06 95 THR A N 1
ATOM 729 C CA . THR A 1 95 ? -8.843 1.822 6.625 1.00 93.06 95 THR A CA 1
ATOM 730 C C . THR A 1 95 ? -8.767 2.675 5.365 1.00 93.06 95 THR A C 1
ATOM 732 O O . THR A 1 95 ? -7.844 2.544 4.565 1.00 93.06 95 THR A O 1
ATOM 735 N N . ASN A 1 96 ? -9.770 3.530 5.163 1.00 94.44 96 ASN A N 1
ATOM 736 C CA . ASN A 1 96 ? -9.827 4.386 3.984 1.00 94.44 96 ASN A CA 1
ATOM 737 C C . ASN A 1 96 ? -8.674 5.395 4.001 1.00 94.44 96 ASN A C 1
ATOM 739 O O . ASN A 1 96 ? -8.535 6.160 4.958 1.00 94.44 96 ASN A O 1
ATOM 743 N N . CYS A 1 97 ? -7.898 5.428 2.922 1.00 93.50 97 CYS A N 1
ATOM 744 C CA . CYS A 1 97 ? -7.016 6.546 2.631 1.00 93.50 97 CYS A CA 1
ATOM 745 C C . CYS A 1 97 ? -7.848 7.809 2.379 1.00 93.50 97 CYS A C 1
ATOM 747 O O . CYS A 1 97 ? -8.898 7.763 1.730 1.00 93.50 97 CYS A O 1
ATOM 749 N N . VAL A 1 98 ? -7.343 8.939 2.865 1.00 90.44 98 VAL A N 1
ATOM 750 C CA . VAL A 1 98 ? -7.869 10.281 2.577 1.00 90.44 98 VAL A CA 1
ATOM 751 C C . VAL A 1 98 ? -6.827 11.091 1.806 1.00 90.44 98 VAL A C 1
ATOM 753 O O . VAL A 1 98 ? -5.658 10.717 1.766 1.00 90.44 98 VAL A O 1
ATOM 756 N N . LEU A 1 99 ? -7.217 12.216 1.199 1.00 84.25 99 LEU A N 1
ATOM 757 C CA . LEU A 1 99 ? -6.288 13.041 0.409 1.00 84.25 99 LEU A CA 1
ATOM 758 C C . LEU A 1 99 ? -5.076 13.533 1.219 1.00 84.25 99 LEU A C 1
ATOM 760 O O . LEU A 1 99 ? -3.981 13.644 0.677 1.00 84.25 99 LEU A O 1
ATOM 764 N N . GLU A 1 100 ? -5.236 13.747 2.524 1.00 90.31 100 GLU A N 1
ATOM 765 C CA . GLU A 1 100 ? -4.145 14.118 3.438 1.00 90.31 100 GLU A CA 1
ATOM 766 C C . GLU A 1 100 ? -3.063 13.036 3.570 1.00 90.31 100 GLU A C 1
ATOM 768 O O . GLU A 1 100 ? -1.944 13.325 3.994 1.00 90.31 100 GLU A O 1
ATOM 773 N N . ASP A 1 101 ? -3.369 11.786 3.213 1.00 92.06 101 ASP A N 1
ATOM 774 C CA . ASP A 1 101 ? -2.383 10.707 3.207 1.00 92.06 101 ASP A CA 1
ATOM 775 C C . ASP A 1 101 ? -1.472 10.740 1.994 1.00 92.06 101 ASP A C 1
ATOM 777 O O . ASP A 1 101 ? -0.430 10.091 2.021 1.00 92.06 101 ASP A O 1
ATOM 781 N N . LEU A 1 102 ? -1.825 11.488 0.947 1.00 92.88 102 LEU A N 1
ATOM 782 C CA . LEU A 1 102 ? -1.115 11.464 -0.326 1.00 92.88 102 LEU A CA 1
ATOM 783 C C . LEU A 1 102 ? 0.405 11.690 -0.198 1.00 92.88 102 LEU A C 1
ATOM 785 O O . LEU A 1 102 ? 1.152 10.922 -0.809 1.00 92.88 102 LEU A O 1
ATOM 789 N N . PRO A 1 103 ? 0.908 12.656 0.599 1.00 92.62 103 PRO A N 1
ATOM 790 C CA . PRO A 1 103 ? 2.350 12.847 0.753 1.00 92.62 103 PRO A CA 1
ATOM 791 C C . PRO A 1 103 ? 3.052 11.629 1.371 1.00 92.62 103 PRO A C 1
ATOM 793 O O . PRO A 1 103 ? 4.112 11.222 0.901 1.00 92.62 103 PRO A O 1
ATOM 796 N N . LEU A 1 104 ? 2.451 11.017 2.396 1.00 93.62 104 LEU A N 1
ATOM 797 C CA . LEU A 1 104 ? 3.014 9.847 3.077 1.00 93.62 104 LEU A CA 1
ATOM 798 C C . LEU A 1 104 ? 2.882 8.585 2.221 1.00 93.62 104 LEU A C 1
ATOM 800 O O . LEU A 1 104 ? 3.828 7.810 2.119 1.00 93.62 104 LEU A O 1
ATOM 804 N N . ALA A 1 105 ? 1.749 8.415 1.543 1.00 93.06 105 ALA A N 1
ATOM 805 C CA . ALA A 1 105 ? 1.527 7.326 0.605 1.00 93.06 105 ALA A CA 1
ATOM 806 C C . ALA A 1 105 ? 2.536 7.370 -0.550 1.00 93.06 105 ALA A C 1
ATOM 808 O O . ALA A 1 105 ? 3.050 6.326 -0.941 1.00 93.06 105 ALA A O 1
ATOM 809 N N . ARG A 1 106 ? 2.891 8.567 -1.043 1.00 92.31 106 ARG A N 1
ATOM 810 C CA . ARG A 1 106 ? 3.938 8.745 -2.062 1.00 92.31 106 ARG A CA 1
ATOM 811 C C . ARG A 1 106 ? 5.317 8.316 -1.549 1.00 92.31 106 ARG A C 1
ATOM 813 O O . ARG A 1 106 ? 6.065 7.683 -2.287 1.00 92.31 106 ARG A O 1
ATOM 820 N N . ILE A 1 107 ? 5.646 8.617 -0.291 1.00 90.56 107 ILE A N 1
ATOM 821 C CA . ILE A 1 107 ? 6.897 8.161 0.341 1.00 90.56 107 ILE A CA 1
ATOM 822 C C . ILE A 1 107 ? 6.902 6.634 0.484 1.00 90.56 107 ILE A C 1
ATOM 824 O O . ILE A 1 107 ? 7.884 5.998 0.111 1.00 90.56 107 ILE A O 1
ATOM 828 N N . ALA A 1 108 ? 5.805 6.045 0.973 1.00 91.69 108 ALA A N 1
ATOM 829 C CA . ALA A 1 108 ? 5.669 4.595 1.113 1.00 91.69 108 ALA A CA 1
ATOM 830 C C . ALA A 1 108 ? 5.810 3.880 -0.238 1.00 91.69 108 ALA A C 1
ATOM 832 O O . ALA A 1 108 ? 6.584 2.932 -0.354 1.00 91.69 108 ALA A O 1
ATOM 833 N N . ALA A 1 109 ? 5.113 4.377 -1.263 1.00 89.94 109 ALA A N 1
ATOM 834 C CA . ALA A 1 109 ? 5.196 3.890 -2.635 1.00 89.94 109 ALA A CA 1
ATOM 835 C C . ALA A 1 109 ? 6.629 3.965 -3.176 1.00 89.94 109 ALA A C 1
ATOM 837 O O . ALA A 1 109 ? 7.158 2.969 -3.663 1.00 89.94 109 ALA A O 1
ATOM 838 N N . GLY A 1 110 ? 7.281 5.124 -3.043 1.00 86.81 110 GLY A N 1
ATOM 839 C CA . GLY A 1 110 ? 8.660 5.312 -3.489 1.00 86.81 110 GLY A CA 1
ATOM 840 C C . GLY A 1 110 ? 9.634 4.356 -2.803 1.00 86.81 110 GLY A C 1
ATOM 841 O O . GLY A 1 110 ? 10.474 3.763 -3.475 1.00 86.81 110 GLY A O 1
ATOM 842 N N . PHE A 1 111 ? 9.489 4.160 -1.490 1.00 85.25 111 PHE A N 1
ATOM 843 C CA . PHE A 1 111 ? 10.316 3.220 -0.739 1.00 85.25 111 PHE A CA 1
ATOM 844 C C . PHE A 1 111 ? 10.100 1.778 -1.206 1.00 85.25 111 PHE A C 1
ATOM 846 O O . PHE A 1 111 ? 11.069 1.097 -1.523 1.00 85.25 111 PHE A O 1
ATOM 853 N N . ALA A 1 112 ? 8.845 1.330 -1.310 1.00 84.12 112 ALA A N 1
ATOM 854 C CA . ALA A 1 112 ? 8.523 -0.025 -1.752 1.00 84.12 112 ALA A CA 1
ATOM 855 C C . ALA A 1 112 ? 9.079 -0.320 -3.151 1.00 84.12 112 ALA A C 1
ATOM 857 O O . ALA A 1 112 ? 9.734 -1.339 -3.353 1.00 84.12 112 ALA A O 1
ATOM 858 N N . VAL A 1 113 ? 8.904 0.612 -4.093 1.00 80.50 113 VAL A N 1
ATOM 859 C CA . VAL A 1 113 ? 9.443 0.474 -5.452 1.00 80.50 113 VAL A CA 1
ATOM 860 C C . VAL A 1 113 ? 10.969 0.381 -5.434 1.00 80.50 113 VAL A C 1
ATOM 862 O O . VAL A 1 113 ? 11.527 -0.483 -6.102 1.00 80.50 113 VAL A O 1
ATOM 865 N N . VAL A 1 114 ? 11.666 1.235 -4.677 1.00 79.06 114 VAL A N 1
ATOM 866 C CA . VAL A 1 114 ? 13.140 1.219 -4.614 1.00 79.06 114 VAL A CA 1
ATOM 867 C C . VAL A 1 114 ? 13.666 -0.064 -3.976 1.00 79.06 114 VAL A C 1
ATOM 869 O O . VAL A 1 114 ? 14.595 -0.665 -4.515 1.00 79.06 114 VAL A O 1
ATOM 872 N N . THR A 1 115 ? 13.075 -0.498 -2.863 1.00 76.12 115 THR A N 1
ATOM 873 C CA . THR A 1 115 ? 13.495 -1.712 -2.155 1.00 76.12 115 THR A CA 1
ATOM 874 C C . THR A 1 115 ? 13.275 -2.948 -3.026 1.00 76.12 115 THR A C 1
ATOM 876 O O . THR A 1 115 ? 14.192 -3.740 -3.221 1.00 76.12 115 THR A O 1
ATOM 879 N N . CYS A 1 116 ? 12.102 -3.079 -3.648 1.00 72.06 116 CYS A N 1
ATOM 880 C CA . CYS A 1 116 ? 11.742 -4.280 -4.402 1.00 72.06 116 CYS A CA 1
ATOM 881 C C . CYS A 1 116 ? 12.287 -4.309 -5.842 1.00 72.06 116 CYS A C 1
ATOM 883 O O . CYS A 1 116 ? 12.273 -5.364 -6.478 1.00 72.06 116 CYS A O 1
ATOM 885 N N . ARG A 1 117 ? 12.809 -3.186 -6.364 1.00 65.56 117 ARG A N 1
ATOM 886 C CA . ARG A 1 117 ? 13.469 -3.111 -7.683 1.00 65.56 117 ARG A CA 1
ATOM 887 C C . ARG A 1 117 ? 14.778 -3.896 -7.746 1.00 65.56 117 ARG A C 1
ATOM 889 O O . ARG A 1 117 ? 15.145 -4.364 -8.819 1.00 65.56 117 ARG A O 1
ATOM 896 N N . ASN A 1 118 ? 15.482 -4.013 -6.625 1.00 60.59 118 ASN A N 1
ATOM 897 C CA . ASN A 1 118 ? 16.824 -4.596 -6.589 1.00 60.59 118 ASN A CA 1
ATOM 898 C C . ASN A 1 118 ? 16.826 -6.081 -6.205 1.00 60.59 118 ASN A C 1
ATOM 900 O O . ASN A 1 118 ? 17.873 -6.722 -6.256 1.00 60.59 118 ASN A O 1
ATOM 904 N N . GLU A 1 119 ? 15.666 -6.634 -5.848 1.00 64.94 119 GLU A N 1
ATOM 905 C CA . GLU A 1 119 ? 15.531 -8.010 -5.379 1.00 64.94 119 GLU A CA 1
ATOM 906 C C . GLU A 1 119 ? 14.655 -8.821 -6.351 1.00 64.94 119 GLU A C 1
ATOM 908 O O . GLU A 1 119 ? 13.558 -8.371 -6.718 1.00 64.94 119 GLU A O 1
ATOM 913 N N . PRO A 1 120 ? 15.105 -10.017 -6.786 1.00 63.06 120 PRO A N 1
ATOM 914 C CA . PRO A 1 120 ? 14.257 -10.936 -7.536 1.00 63.06 120 PRO A CA 1
ATOM 915 C C . PRO A 1 120 ? 12.987 -11.256 -6.737 1.00 63.06 120 PRO A C 1
ATOM 917 O O . PRO A 1 120 ? 13.083 -11.360 -5.513 1.00 63.06 120 PRO A O 1
ATOM 920 N N . PRO A 1 121 ? 11.828 -11.498 -7.380 1.00 64.69 121 PRO A N 1
ATOM 921 C CA . PRO A 1 121 ? 10.578 -11.795 -6.673 1.00 64.69 121 PRO A CA 1
ATOM 922 C C . PRO A 1 121 ? 10.711 -12.892 -5.607 1.00 64.69 121 PRO A C 1
ATOM 924 O O . PRO A 1 121 ? 10.193 -12.751 -4.510 1.00 64.69 121 PRO A O 1
ATOM 927 N N . ALA A 1 122 ? 11.502 -13.936 -5.882 1.00 64.12 122 ALA A N 1
ATOM 928 C CA . ALA A 1 122 ? 11.759 -15.041 -4.952 1.00 64.12 122 ALA A CA 1
ATOM 929 C C . ALA A 1 122 ? 12.560 -14.661 -3.686 1.00 64.12 122 ALA A C 1
ATOM 931 O O . ALA A 1 122 ? 12.664 -15.470 -2.768 1.00 64.12 122 ALA A O 1
ATOM 932 N N . VAL A 1 123 ? 13.164 -13.470 -3.650 1.00 64.94 123 VAL A N 1
ATOM 933 C CA . VAL A 1 123 ? 14.027 -12.978 -2.560 1.00 64.94 123 VAL A CA 1
ATOM 934 C C . VAL A 1 123 ? 13.427 -11.743 -1.878 1.00 64.94 123 VAL A C 1
ATOM 936 O O . VAL A 1 123 ? 13.874 -11.379 -0.791 1.00 64.94 123 VAL A O 1
ATOM 939 N N . ARG A 1 124 ? 12.404 -11.117 -2.482 1.00 67.94 124 ARG A N 1
ATOM 940 C CA . ARG A 1 124 ? 11.734 -9.942 -1.917 1.00 67.94 124 ARG A CA 1
ATOM 941 C C . ARG A 1 124 ? 11.161 -10.281 -0.553 1.00 67.94 124 ARG A C 1
ATOM 943 O O . ARG A 1 124 ? 10.313 -11.161 -0.413 1.00 67.94 124 ARG A O 1
ATOM 950 N N . LYS A 1 125 ? 11.608 -9.549 0.459 1.00 57.28 125 LYS A N 1
ATOM 951 C CA . LYS A 1 125 ? 11.079 -9.686 1.815 1.00 57.28 125 LYS A CA 1
ATOM 952 C C . LYS A 1 125 ? 9.726 -8.987 1.935 1.00 57.28 125 LYS A C 1
ATOM 954 O O . LYS A 1 125 ? 9.640 -7.767 1.811 1.00 57.28 125 LYS A O 1
ATOM 959 N N . SER A 1 126 ? 8.672 -9.752 2.208 1.00 61.59 126 SER A N 1
ATOM 960 C CA . SER A 1 126 ? 7.341 -9.233 2.550 1.00 61.59 126 SER A CA 1
ATOM 961 C C . SER A 1 126 ? 7.258 -8.902 4.046 1.00 61.59 126 SER A C 1
ATOM 963 O O . SER A 1 126 ? 6.525 -9.545 4.794 1.00 61.59 126 SER A O 1
ATOM 965 N N . ASP A 1 127 ? 8.033 -7.907 4.480 1.00 68.00 127 ASP A N 1
ATOM 966 C CA . ASP A 1 127 ? 8.205 -7.557 5.896 1.00 68.00 127 ASP A CA 1
ATOM 967 C C . ASP A 1 127 ? 7.655 -6.157 6.240 1.00 68.00 127 ASP A C 1
ATOM 969 O O . ASP A 1 127 ? 7.215 -5.383 5.381 1.00 68.00 127 ASP A O 1
ATOM 973 N N . GLU A 1 128 ? 7.666 -5.827 7.534 1.00 73.88 128 GLU A N 1
ATOM 974 C CA . GLU A 1 128 ? 7.453 -4.466 8.029 1.00 73.88 128 GLU A CA 1
ATOM 975 C C . GLU A 1 128 ? 8.770 -3.683 8.039 1.00 73.88 128 GLU A C 1
ATOM 977 O O . GLU A 1 128 ? 9.790 -4.140 8.553 1.00 73.88 128 GLU A O 1
ATOM 982 N N . VAL A 1 129 ? 8.735 -2.465 7.503 1.00 76.94 129 VAL A N 1
ATOM 983 C CA . VAL A 1 129 ? 9.863 -1.533 7.465 1.00 76.94 129 VAL A CA 1
ATOM 984 C C . VAL A 1 129 ? 9.483 -0.190 8.072 1.00 76.94 129 VAL A C 1
ATOM 986 O O . VAL A 1 129 ? 8.407 0.360 7.827 1.00 76.94 129 VAL A O 1
ATOM 989 N N . LEU A 1 130 ? 10.408 0.367 8.852 1.00 76.62 130 LEU A N 1
ATOM 990 C CA . LEU A 1 130 ? 10.274 1.686 9.459 1.00 76.62 130 LEU A CA 1
ATOM 991 C C . LEU A 1 130 ? 10.903 2.743 8.553 1.00 76.62 130 LEU A C 1
ATOM 993 O O . LEU A 1 130 ? 12.090 2.671 8.240 1.00 76.62 130 LEU A O 1
ATOM 997 N N . VAL A 1 131 ? 10.120 3.752 8.175 1.00 79.38 131 VAL A N 1
ATOM 998 C CA . VAL A 1 131 ? 10.573 4.851 7.317 1.00 79.38 131 VAL A CA 1
ATOM 999 C C . VAL A 1 131 ? 10.503 6.173 8.069 1.00 79.38 131 VAL A C 1
ATOM 1001 O O . VAL A 1 131 ? 9.484 6.533 8.668 1.00 79.38 131 VAL A O 1
ATOM 1004 N N . HIS A 1 132 ? 11.609 6.915 8.023 1.00 77.62 132 HIS A N 1
ATOM 1005 C CA . HIS A 1 132 ? 11.678 8.265 8.560 1.00 77.62 132 HIS A CA 1
ATOM 1006 C C . HIS A 1 132 ? 11.128 9.269 7.538 1.00 77.62 132 HIS A C 1
ATOM 1008 O O . HIS A 1 132 ? 11.683 9.460 6.456 1.00 77.62 132 HIS A O 1
ATOM 1014 N N . GLU A 1 133 ? 10.045 9.954 7.897 1.00 79.50 133 GLU A N 1
ATOM 1015 C CA . GLU A 1 133 ? 9.426 10.972 7.048 1.00 79.50 133 GLU A CA 1
ATOM 1016 C C . GLU A 1 133 ? 10.320 12.223 6.910 1.00 79.50 133 GLU A C 1
ATOM 1018 O O . GLU A 1 133 ? 10.888 12.690 7.905 1.00 79.50 133 GLU A O 1
ATOM 1023 N N . PRO A 1 134 ? 10.416 12.844 5.722 1.00 72.25 134 PRO A N 1
ATOM 1024 C CA . PRO A 1 134 ? 11.046 14.151 5.571 1.00 72.25 134 PRO A CA 1
ATOM 1025 C C . PRO A 1 134 ? 10.308 15.227 6.384 1.00 72.25 134 PRO A C 1
ATOM 1027 O O . PRO A 1 134 ? 9.080 15.305 6.360 1.00 72.25 134 PRO A O 1
ATOM 1030 N N . ARG A 1 135 ? 11.053 16.115 7.061 1.00 62.91 135 ARG A N 1
ATOM 1031 C CA . ARG A 1 135 ? 10.482 17.245 7.831 1.00 62.91 135 ARG A CA 1
ATOM 1032 C C . ARG A 1 135 ? 9.762 18.280 6.955 1.00 62.91 135 ARG A C 1
ATOM 1034 O O . ARG A 1 135 ? 8.919 19.020 7.453 1.00 62.91 135 ARG A O 1
ATOM 1041 N N . SER A 1 136 ? 10.072 18.311 5.662 1.00 55.16 136 SER A N 1
ATOM 1042 C CA . SER A 1 136 ? 9.381 19.122 4.661 1.00 55.16 136 SER A CA 1
ATOM 1043 C C . SER A 1 136 ? 9.237 18.309 3.374 1.00 55.16 136 SER A C 1
ATOM 1045 O O . SER A 1 136 ? 10.224 17.697 2.948 1.00 55.16 136 SER A O 1
ATOM 1047 N N . PRO A 1 137 ? 8.057 18.293 2.728 1.00 50.44 137 PRO A N 1
ATOM 1048 C CA . PRO A 1 137 ? 7.936 17.764 1.379 1.00 50.44 137 PRO A CA 1
ATOM 1049 C C . PRO A 1 137 ? 8.836 18.610 0.476 1.00 50.44 137 PRO A C 1
ATOM 1051 O O . PRO A 1 137 ? 8.627 19.818 0.344 1.00 50.44 137 PRO A O 1
ATOM 1054 N N . ARG A 1 138 ? 9.861 18.010 -0.132 1.00 50.41 138 ARG A N 1
ATOM 1055 C CA . ARG A 1 138 ? 10.564 18.682 -1.230 1.00 50.41 138 ARG A CA 1
ATOM 1056 C C . ARG A 1 138 ? 9.530 18.925 -2.340 1.00 50.41 138 ARG A C 1
ATOM 1058 O O . ARG A 1 138 ? 8.876 17.974 -2.756 1.00 50.41 138 ARG A O 1
ATOM 1065 N N . GLY A 1 139 ? 9.353 20.183 -2.756 1.00 44.03 139 GLY A N 1
ATOM 1066 C CA . GLY A 1 139 ? 8.480 20.569 -3.877 1.00 44.03 139 GLY A CA 1
ATOM 1067 C C . GLY A 1 139 ? 7.326 21.537 -3.572 1.00 44.03 139 GLY A C 1
ATOM 1068 O O . GLY A 1 139 ? 6.678 21.994 -4.503 1.00 44.03 139 GLY A O 1
ATOM 1069 N N . LEU A 1 140 ? 7.064 21.913 -2.312 1.00 43.41 140 LEU A N 1
ATOM 1070 C CA . LEU A 1 140 ? 6.028 22.924 -2.001 1.00 43.41 140 LEU A CA 1
ATOM 1071 C C . LEU A 1 140 ? 6.533 24.377 -2.116 1.00 43.41 140 LEU A C 1
ATOM 1073 O O . LEU A 1 140 ? 5.738 25.313 -2.091 1.00 43.41 140 LEU A O 1
ATOM 1077 N N . ALA A 1 141 ? 7.848 24.568 -2.264 1.00 43.72 141 ALA A N 1
ATOM 1078 C CA . ALA A 1 141 ? 8.465 25.887 -2.395 1.00 43.72 141 ALA A CA 1
ATOM 1079 C C . ALA A 1 141 ? 8.330 26.499 -3.806 1.00 43.72 141 ALA A C 1
ATOM 1081 O O . ALA A 1 141 ? 8.404 27.718 -3.928 1.00 43.72 141 ALA A O 1
ATOM 1082 N N . ASP A 1 142 ? 8.056 25.702 -4.845 1.00 44.09 142 ASP A N 1
ATOM 1083 C CA . ASP A 1 142 ? 8.111 26.183 -6.238 1.00 44.09 142 ASP A CA 1
ATOM 1084 C C . ASP A 1 142 ? 6.764 26.622 -6.833 1.00 44.09 142 ASP A C 1
ATOM 1086 O O . ASP A 1 142 ? 6.731 27.263 -7.880 1.00 44.09 142 ASP A O 1
ATOM 1090 N N . VAL A 1 143 ? 5.630 26.379 -6.167 1.00 43.56 143 VAL A N 1
ATOM 1091 C CA . VAL A 1 143 ? 4.313 26.760 -6.730 1.00 43.56 143 VAL A CA 1
ATOM 1092 C C . VAL A 1 143 ? 4.014 28.258 -6.559 1.00 43.56 143 VAL A C 1
ATOM 1094 O O . VAL A 1 143 ? 3.217 28.825 -7.303 1.00 43.56 143 VAL A O 1
ATOM 1097 N N . ARG A 1 144 ? 4.690 28.953 -5.633 1.00 38.47 144 ARG A N 1
ATOM 1098 C CA . ARG A 1 144 ? 4.548 30.416 -5.482 1.00 38.47 144 ARG A CA 1
ATOM 1099 C C . ARG A 1 144 ? 5.420 31.234 -6.441 1.00 38.47 144 ARG A C 1
ATOM 1101 O O . ARG A 1 144 ? 5.179 32.429 -6.564 1.00 38.47 144 ARG A O 1
ATOM 1108 N N . ALA A 1 145 ? 6.375 30.615 -7.137 1.00 42.28 145 ALA A N 1
ATOM 1109 C CA . ALA A 1 145 ? 7.242 31.300 -8.100 1.00 42.28 145 ALA A CA 1
ATOM 1110 C C . ALA A 1 145 ? 6.644 31.391 -9.522 1.00 42.28 145 ALA A C 1
ATOM 1112 O O . ALA A 1 145 ? 7.191 32.094 -10.365 1.00 42.28 145 ALA A O 1
ATOM 1113 N N . ALA A 1 146 ? 5.515 30.721 -9.789 1.00 42.47 146 ALA A N 1
ATOM 1114 C CA . ALA A 1 146 ? 4.896 30.643 -11.118 1.00 42.47 146 ALA A CA 1
ATOM 1115 C C . ALA A 1 146 ? 3.660 31.548 -11.310 1.00 42.47 146 ALA A C 1
ATOM 1117 O O . ALA A 1 146 ? 2.927 31.387 -12.283 1.00 42.47 146 ALA A O 1
ATOM 1118 N N . LEU A 1 147 ? 3.407 32.504 -10.409 1.00 41.59 147 LEU A N 1
ATOM 1119 C CA . LEU A 1 147 ? 2.442 33.572 -10.683 1.00 41.59 147 LEU A CA 1
ATOM 1120 C C . LEU A 1 147 ? 3.165 34.690 -11.448 1.00 41.59 147 LEU A C 1
ATOM 1122 O O . LEU A 1 147 ? 4.093 35.281 -10.889 1.00 41.59 147 LEU A O 1
ATOM 1126 N N . PRO A 1 148 ? 2.780 35.009 -12.699 1.00 40.25 148 PRO A N 1
ATOM 1127 C CA . PRO A 1 148 ? 3.336 36.165 -13.379 1.00 40.25 148 PRO A CA 1
ATOM 1128 C C . PRO A 1 148 ? 2.992 37.418 -12.570 1.00 40.25 148 PRO A C 1
ATOM 1130 O O . PRO A 1 148 ? 1.826 37.715 -12.309 1.00 40.25 148 PRO A O 1
ATOM 1133 N N . GLN A 1 149 ? 4.031 38.144 -12.160 1.00 45.69 149 GLN A N 1
ATOM 1134 C CA . GLN A 1 149 ? 3.916 39.506 -11.657 1.00 45.69 149 GLN A CA 1
ATOM 1135 C C . GLN A 1 149 ? 3.282 40.341 -12.776 1.00 45.69 149 GLN A C 1
ATOM 1137 O O . GLN A 1 149 ? 3.940 40.669 -13.763 1.00 45.69 149 GLN A O 1
ATOM 1142 N N . VAL A 1 150 ? 1.991 40.647 -12.656 1.00 44.12 150 VAL A N 1
ATOM 1143 C CA . VAL A 1 150 ? 1.345 41.653 -13.501 1.00 44.12 150 VAL A CA 1
ATOM 1144 C C . VAL A 1 150 ? 1.964 42.991 -13.105 1.00 44.12 150 VAL A C 1
ATOM 1146 O O . VAL A 1 150 ? 1.619 43.569 -12.076 1.00 44.12 150 VAL A O 1
ATOM 1149 N N . GLY A 1 151 ? 2.959 43.425 -13.878 1.00 40.06 151 GLY A N 1
ATOM 1150 C CA . GLY A 1 151 ? 3.623 44.709 -13.687 1.00 40.06 151 GLY A CA 1
ATOM 1151 C C . GLY A 1 151 ? 2.628 45.870 -13.818 1.00 40.06 151 GLY A C 1
ATOM 1152 O O . GLY A 1 151 ? 1.647 45.762 -14.560 1.00 40.06 151 GLY A O 1
ATOM 1153 N N . PRO A 1 152 ? 2.844 46.985 -13.103 1.00 44.38 152 PRO A N 1
ATOM 1154 C CA . PRO A 1 152 ? 1.949 48.129 -13.167 1.00 44.38 152 PRO A CA 1
ATOM 1155 C C . PRO A 1 152 ? 1.983 48.761 -14.565 1.00 44.38 152 PRO A C 1
ATOM 1157 O O . PRO A 1 152 ? 3.044 49.104 -15.086 1.00 44.38 152 PRO A O 1
ATOM 1160 N N . VAL A 1 153 ? 0.799 48.925 -15.160 1.00 48.75 153 VAL A N 1
ATOM 1161 C CA . VAL A 1 153 ? 0.582 49.664 -16.409 1.00 48.75 153 VAL A CA 1
ATOM 1162 C C . VAL A 1 153 ? 1.051 51.107 -16.209 1.00 48.75 153 VAL A C 1
ATOM 1164 O O . VAL A 1 153 ? 0.584 51.806 -15.307 1.00 48.75 153 VAL A O 1
ATOM 1167 N N . GLY A 1 154 ? 2.010 51.527 -17.033 1.00 40.66 154 GLY A N 1
ATOM 1168 C CA . GLY A 1 154 ? 2.631 52.845 -16.974 1.00 40.66 154 GLY A CA 1
ATOM 1169 C C . GLY A 1 154 ? 1.620 53.985 -17.104 1.00 40.66 154 GLY A C 1
ATOM 1170 O O . GLY A 1 154 ? 0.755 53.982 -17.979 1.00 40.66 154 GLY A O 1
ATOM 1171 N N . ARG A 1 155 ? 1.765 54.996 -16.242 1.00 46.56 155 ARG A N 1
ATOM 1172 C CA . ARG A 1 155 ? 1.185 56.323 -16.460 1.00 46.56 155 ARG A CA 1
ATOM 1173 C C . ARG A 1 155 ? 1.992 57.022 -17.551 1.00 46.56 155 ARG A C 1
ATOM 1175 O O . ARG A 1 155 ? 3.142 57.387 -17.325 1.00 46.56 155 ARG A O 1
ATOM 1182 N N . SER A 1 156 ? 1.37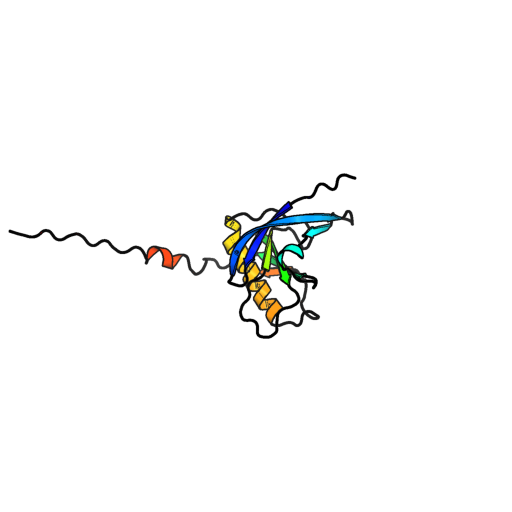1 57.203 -18.711 1.00 42.38 156 SER A N 1
ATOM 1183 C CA . SER A 1 156 ? 1.845 58.119 -19.745 1.00 42.38 156 SER A CA 1
ATOM 1184 C C . SER A 1 156 ? 1.668 59.552 -19.251 1.00 42.38 156 SER A C 1
ATOM 1186 O O . SER A 1 156 ? 0.559 59.962 -18.910 1.00 42.38 156 SER A O 1
ATOM 1188 N N . THR A 1 157 ? 2.766 60.294 -19.189 1.00 51.06 157 THR A N 1
ATOM 1189 C CA . THR A 1 157 ? 2.782 61.746 -19.011 1.00 51.06 157 THR A CA 1
ATOM 1190 C C . THR A 1 157 ? 2.376 62.430 -20.313 1.00 51.06 157 THR A C 1
ATOM 1192 O O . THR A 1 157 ? 2.797 62.019 -21.396 1.00 51.06 157 THR A O 1
ATOM 1195 N N . SER A 1 158 ? 1.586 63.489 -20.199 1.00 57.09 158 SER A N 1
ATOM 1196 C CA . SER A 1 158 ? 1.432 64.555 -21.191 1.00 57.09 158 SER A CA 1
ATOM 1197 C C . SER A 1 158 ? 1.453 65.871 -20.435 1.00 57.09 158 SER A C 1
ATOM 1199 O O . SER A 1 158 ? 0.884 65.882 -19.318 1.00 57.09 158 SER A O 1
#